Protein AF-A0A4V1V0Q3-F1 (afdb_monomer_lite)

Radius of gyration: 25.06 Å; chains: 1; bounding box: 58×35×68 Å

Foldseek 3Di:
DDDDDDDDDDDDPDDDPPDPPDPPPLQALVNLVVQLVVLVVQLVVLVVVLVCCVVPVVPVDPSVVSVVSNVVSVVSNVVSVVSNVVRPD

pLDDT: mean 82.6, std 20.21, range [35.03, 98.81]

Secondary structure (DSSP, 8-state):
----------------------------HHHHHHHHHHHHHHHHHHHHHHHHHHHHSTT-S-HHHHHHHHHHHH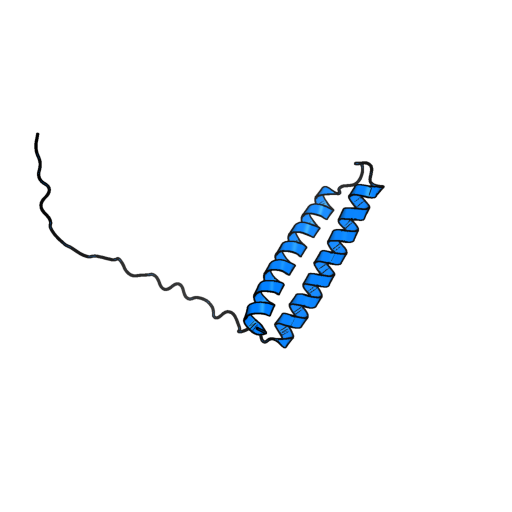HHHHHHHHHHHHHH-

Structure (mmCIF, N/CA/C/O backbone):
data_AF-A0A4V1V0Q3-F1
#
_entry.id   AF-A0A4V1V0Q3-F1
#
loop_
_atom_site.group_PDB
_atom_site.id
_atom_site.type_symbol
_atom_site.label_atom_id
_atom_site.label_alt_id
_atom_site.label_comp_id
_atom_site.label_asym_id
_atom_site.label_entity_id
_atom_site.label_seq_id
_atom_site.pdbx_PDB_ins_code
_atom_site.Cartn_x
_atom_site.Cartn_y
_atom_site.Cartn_z
_atom_site.occupancy
_atom_site.B_iso_or_equiv
_atom_site.auth_seq_id
_atom_site.auth_comp_id
_atom_site.auth_asym_id
_atom_site.auth_atom_id
_atom_site.pdbx_PDB_model_num
ATOM 1 N N . MET A 1 1 ? -45.088 -28.231 -38.301 1.00 35.03 1 MET A N 1
ATOM 2 C CA . MET A 1 1 ? -44.629 -27.657 -39.585 1.00 35.03 1 MET A CA 1
ATOM 3 C C . MET A 1 1 ? -43.113 -27.705 -39.606 1.00 35.03 1 MET A C 1
ATOM 5 O O . MET A 1 1 ? -42.489 -27.134 -38.727 1.00 35.03 1 MET A O 1
ATOM 9 N N . ASN A 1 2 ? -42.544 -28.454 -40.550 1.00 36.28 2 ASN A N 1
ATOM 10 C CA . ASN A 1 2 ? -41.103 -28.546 -40.773 1.00 36.28 2 ASN A CA 1
ATOM 11 C C . ASN A 1 2 ? -40.663 -27.359 -41.635 1.00 36.28 2 ASN A C 1
ATOM 13 O O . ASN A 1 2 ? -41.158 -27.233 -42.753 1.00 36.28 2 ASN A O 1
ATOM 17 N N . PHE A 1 3 ? -39.734 -26.529 -41.161 1.00 46.03 3 PHE A N 1
ATOM 18 C CA . PHE A 1 3 ? -39.065 -25.543 -42.011 1.00 46.03 3 PHE A CA 1
ATOM 19 C C . PHE A 1 3 ? -37.553 -25.694 -41.861 1.00 46.03 3 PHE A C 1
ATOM 21 O O . PHE A 1 3 ? -36.954 -25.298 -40.865 1.00 46.03 3 PHE A O 1
ATOM 28 N N . LYS A 1 4 ? -36.952 -26.354 -42.854 1.00 39.53 4 LYS A N 1
ATOM 29 C CA . LYS A 1 4 ? -35.503 -26.458 -43.017 1.00 39.53 4 LYS A CA 1
ATOM 30 C C . LYS A 1 4 ? -34.987 -25.072 -43.412 1.00 39.53 4 LYS A C 1
ATOM 32 O O . LYS A 1 4 ? -35.325 -24.592 -44.490 1.00 39.53 4 LYS A O 1
ATOM 37 N N . ILE A 1 5 ? -34.202 -24.430 -42.550 1.00 59.53 5 ILE A N 1
ATOM 38 C CA . ILE A 1 5 ? -33.522 -23.172 -42.876 1.00 59.53 5 ILE A CA 1
ATOM 39 C C . ILE A 1 5 ? -32.241 -23.537 -43.627 1.00 59.53 5 ILE A C 1
ATOM 41 O O . ILE A 1 5 ? -31.353 -24.199 -43.093 1.00 59.53 5 ILE A O 1
ATOM 45 N N . ALA A 1 6 ? -32.212 -23.166 -44.905 1.00 48.56 6 ALA A N 1
ATOM 46 C CA . ALA A 1 6 ? -31.075 -23.332 -45.789 1.00 48.56 6 ALA A CA 1
ATOM 47 C C . ALA A 1 6 ? -29.900 -22.450 -45.336 1.00 48.56 6 ALA A C 1
ATOM 49 O O . ALA A 1 6 ? -30.080 -21.293 -44.959 1.00 48.56 6 ALA A O 1
ATOM 50 N N . LEU A 1 7 ? -28.694 -23.016 -45.411 1.00 49.38 7 LEU A N 1
ATOM 51 C CA . LEU A 1 7 ? -27.426 -22.299 -45.339 1.00 49.38 7 LEU A CA 1
ATOM 52 C C . LEU A 1 7 ? -27.361 -21.250 -46.455 1.00 49.38 7 LEU A C 1
ATOM 54 O O . LEU A 1 7 ? -27.331 -21.600 -47.633 1.00 49.38 7 LEU A O 1
ATOM 58 N N . ALA A 1 8 ? -27.281 -19.978 -46.075 1.00 50.31 8 ALA A N 1
ATOM 59 C CA . ALA A 1 8 ? -26.811 -18.906 -46.939 1.00 50.31 8 ALA A CA 1
ATOM 60 C C . ALA A 1 8 ? -25.820 -18.049 -46.145 1.00 50.31 8 ALA A C 1
ATOM 62 O O . ALA A 1 8 ? -26.186 -17.277 -45.262 1.00 50.31 8 ALA A O 1
ATOM 63 N N . SER A 1 9 ? -24.542 -18.259 -46.443 1.00 52.44 9 SER A N 1
ATOM 64 C CA . SER A 1 9 ? -23.414 -17.473 -45.964 1.00 52.44 9 SER A CA 1
ATOM 65 C C . SER A 1 9 ? -23.528 -16.019 -46.418 1.00 52.44 9 SER A C 1
ATOM 67 O O . SER A 1 9 ? -23.523 -15.766 -47.618 1.00 52.44 9 SER A O 1
ATOM 69 N N . VAL A 1 10 ? -23.503 -15.069 -45.480 1.00 57.41 10 VAL A N 1
ATOM 70 C CA . VAL A 1 10 ? -22.906 -13.742 -45.696 1.00 57.41 10 VAL A CA 1
ATOM 71 C C . VAL A 1 10 ? -22.171 -13.357 -44.416 1.00 57.41 10 VAL A C 1
ATOM 73 O O . VAL A 1 10 ? -22.769 -13.017 -43.399 1.00 57.41 10 VAL A O 1
ATOM 76 N N . ALA A 1 11 ? -20.846 -13.466 -44.471 1.00 55.62 11 ALA A N 1
ATOM 77 C CA . ALA A 1 11 ? -19.953 -12.897 -43.481 1.00 55.62 11 ALA A CA 1
ATOM 78 C C . ALA A 1 11 ? -20.043 -11.367 -43.558 1.00 55.62 11 ALA A C 1
ATOM 80 O O . ALA A 1 11 ? -19.708 -10.774 -44.579 1.00 55.62 11 ALA A O 1
ATOM 81 N N . ALA A 1 12 ? -20.473 -10.734 -42.473 1.00 52.41 12 ALA A N 1
ATOM 82 C CA . ALA A 1 12 ? -20.335 -9.298 -42.277 1.00 52.41 12 ALA A CA 1
ATOM 83 C C . ALA A 1 12 ? -19.915 -9.054 -40.823 1.00 52.41 12 ALA A C 1
ATOM 85 O O . ALA A 1 12 ? -20.709 -8.647 -39.979 1.00 52.41 12 ALA A O 1
ATOM 86 N N . PHE A 1 13 ? -18.652 -9.368 -40.517 1.00 57.53 13 PHE A N 1
ATOM 87 C CA . PHE A 1 13 ? -18.008 -8.904 -39.290 1.00 57.53 13 PHE A CA 1
ATOM 88 C C . PHE A 1 13 ? -17.825 -7.391 -39.418 1.00 57.53 13 PHE A C 1
ATOM 90 O O . PHE A 1 13 ? -16.919 -6.911 -40.098 1.00 57.53 13 PHE A O 1
ATOM 97 N N . ALA A 1 14 ? -18.752 -6.645 -38.822 1.00 57.66 14 ALA A N 1
ATOM 98 C CA . ALA A 1 14 ? -18.692 -5.200 -38.751 1.00 57.66 14 ALA A CA 1
ATOM 99 C C . ALA A 1 14 ? -17.410 -4.769 -38.018 1.00 57.66 14 ALA A C 1
ATOM 101 O O . ALA A 1 14 ? -17.195 -5.096 -36.853 1.00 57.66 14 ALA A O 1
ATOM 102 N N . LEU A 1 15 ? -16.567 -4.078 -38.785 1.00 53.94 15 LEU A N 1
ATOM 103 C CA . LEU A 1 15 ? -15.457 -3.196 -38.429 1.00 53.94 15 LEU A CA 1
ATOM 104 C C . LEU A 1 15 ? -15.258 -2.965 -36.924 1.00 53.94 15 LEU A C 1
ATOM 106 O O . LEU A 1 15 ? -16.006 -2.242 -36.268 1.00 53.94 15 LEU A O 1
ATOM 110 N N . MET A 1 16 ? -14.163 -3.534 -36.422 1.00 54.97 16 MET A N 1
ATOM 111 C CA . MET A 1 16 ? -13.553 -3.178 -35.149 1.00 54.97 16 MET A CA 1
ATOM 112 C C . MET A 1 16 ? -13.283 -1.671 -35.128 1.00 54.97 16 MET A C 1
ATOM 114 O O . MET A 1 16 ? -12.449 -1.163 -35.879 1.00 54.97 16 MET A O 1
ATOM 118 N N . GLY A 1 17 ? -13.973 -0.953 -34.245 1.00 51.75 17 GLY A N 1
ATOM 119 C CA . GLY A 1 17 ? -13.532 0.363 -33.815 1.00 51.75 17 GLY A CA 1
ATOM 120 C C . GLY A 1 17 ? -12.217 0.198 -33.062 1.00 51.75 17 GLY A C 1
ATOM 121 O O . GLY A 1 17 ? -12.216 -0.190 -31.896 1.00 51.75 17 GLY A O 1
ATOM 122 N N . PHE A 1 18 ? -11.094 0.478 -33.721 1.00 58.66 18 PHE A N 1
ATOM 123 C CA . PHE A 1 18 ? -9.827 0.711 -33.041 1.00 58.66 18 PHE A CA 1
ATOM 124 C C . PHE A 1 18 ? -9.962 2.027 -32.277 1.00 58.66 18 PHE A C 1
ATOM 126 O O . PHE A 1 18 ? -9.656 3.103 -32.788 1.00 58.66 18 PHE A O 1
ATOM 133 N N . GLY A 1 19 ? -10.490 1.944 -31.055 1.00 53.03 19 GLY A N 1
ATOM 134 C CA . GLY A 1 19 ? -10.370 3.026 -30.094 1.00 53.03 19 GLY A CA 1
ATOM 135 C C . GLY A 1 19 ? -8.893 3.383 -29.987 1.00 53.03 19 GLY A C 1
ATOM 136 O O . GLY A 1 19 ? -8.054 2.504 -29.799 1.00 53.03 19 GLY A O 1
ATOM 137 N N . THR A 1 20 ? -8.568 4.659 -30.166 1.00 56.09 20 THR A N 1
ATOM 138 C CA . THR A 1 20 ? -7.214 5.179 -29.988 1.00 56.09 20 THR A CA 1
ATOM 139 C C . THR A 1 20 ? -6.799 4.926 -28.542 1.00 56.09 20 THR A C 1
ATOM 141 O O . THR A 1 20 ? -7.112 5.720 -27.650 1.00 56.09 20 THR A O 1
ATOM 144 N N . ALA A 1 21 ? -6.136 3.799 -28.289 1.00 57.88 21 ALA A N 1
ATOM 145 C CA . ALA A 1 21 ? -5.444 3.575 -27.038 1.00 57.88 21 ALA A CA 1
ATOM 146 C C . ALA A 1 21 ? -4.398 4.686 -26.944 1.00 57.88 21 ALA A C 1
ATOM 148 O O . ALA A 1 21 ? -3.457 4.734 -27.737 1.00 57.88 21 ALA A O 1
ATOM 149 N N . LYS A 1 22 ? -4.611 5.640 -26.030 1.00 46.75 22 LYS A N 1
ATOM 150 C CA . LYS A 1 22 ? -3.571 6.611 -25.692 1.00 46.75 22 LYS A CA 1
ATOM 151 C C . LYS A 1 22 ? -2.334 5.794 -25.317 1.00 46.75 22 LYS A C 1
ATOM 153 O O . LYS A 1 22 ? -2.489 4.868 -24.517 1.00 46.75 22 LYS A O 1
ATOM 158 N N . PRO A 1 23 ? -1.149 6.084 -25.880 1.00 49.47 23 PRO A N 1
ATOM 159 C CA . PRO A 1 23 ? 0.055 5.398 -25.456 1.00 49.47 23 PRO A CA 1
ATOM 160 C C . PRO A 1 23 ? 0.199 5.650 -23.957 1.00 49.47 23 PRO A C 1
ATOM 162 O O . PRO A 1 23 ? 0.363 6.790 -23.520 1.00 49.47 23 PRO A O 1
ATOM 165 N N . VAL A 1 24 ? 0.047 4.592 -23.161 1.00 58.72 24 VAL A N 1
ATOM 166 C CA . VAL A 1 24 ? 0.478 4.609 -21.769 1.00 58.72 24 VAL A CA 1
ATOM 167 C C . VAL A 1 24 ? 1.976 4.844 -21.858 1.00 58.72 24 VAL A C 1
ATOM 169 O O . VAL A 1 24 ? 2.677 4.048 -22.482 1.00 58.72 24 VAL A O 1
ATOM 172 N N . ALA A 1 25 ? 2.443 5.987 -21.351 1.00 60.50 25 ALA A N 1
ATOM 173 C CA . ALA A 1 25 ? 3.869 6.262 -21.286 1.00 60.50 25 ALA A CA 1
ATOM 174 C C . ALA A 1 25 ? 4.543 5.040 -20.653 1.00 60.50 25 ALA A C 1
ATOM 176 O O . ALA A 1 25 ? 4.101 4.580 -19.598 1.00 60.50 25 ALA A O 1
ATOM 177 N N . ALA A 1 26 ? 5.542 4.475 -21.334 1.00 65.50 26 ALA A N 1
ATOM 178 C CA . ALA A 1 26 ? 6.283 3.348 -20.797 1.00 65.50 26 ALA A CA 1
ATOM 179 C C . ALA A 1 26 ? 6.907 3.803 -19.473 1.00 65.50 26 ALA A C 1
ATOM 181 O O . ALA A 1 26 ? 7.751 4.697 -19.465 1.00 65.50 26 ALA A O 1
ATOM 182 N N . VAL A 1 27 ? 6.426 3.251 -18.359 1.00 76.19 27 VAL A N 1
ATOM 183 C CA . VAL A 1 27 ? 7.010 3.509 -17.044 1.00 76.19 27 VAL A CA 1
ATOM 184 C C . VAL A 1 27 ? 8.327 2.749 -17.011 1.00 76.19 27 VAL A C 1
ATOM 186 O O . VAL A 1 27 ? 8.34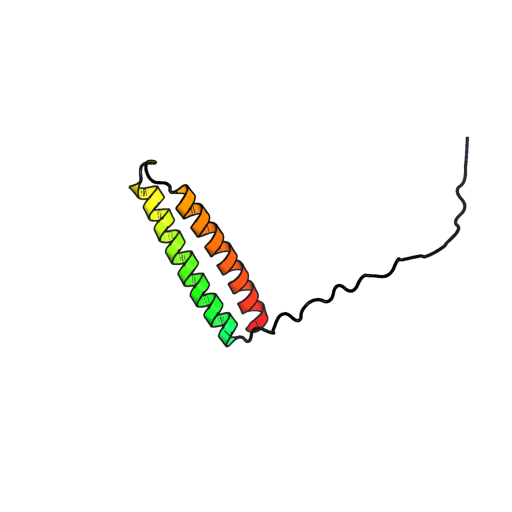4 1.534 -17.198 1.00 76.19 27 VAL A O 1
ATOM 189 N N . ASP A 1 28 ? 9.430 3.460 -16.822 1.00 92.00 28 ASP A N 1
ATOM 190 C CA . ASP A 1 28 ? 10.739 2.851 -16.652 1.00 92.00 28 ASP A CA 1
ATOM 191 C C . ASP A 1 28 ? 10.878 2.256 -15.245 1.00 92.00 28 ASP A C 1
ATOM 193 O O . ASP A 1 28 ? 10.215 2.676 -14.290 1.00 92.00 28 ASP A O 1
ATOM 197 N N . CYS A 1 29 ? 11.749 1.254 -15.108 1.00 95.81 29 CYS A N 1
ATOM 198 C CA . CYS A 1 29 ? 11.910 0.542 -13.843 1.00 95.81 29 CYS A CA 1
ATOM 199 C C . CYS A 1 29 ? 12.198 1.465 -12.635 1.00 95.81 29 CYS A C 1
ATOM 201 O O . CYS A 1 29 ? 11.561 1.274 -11.599 1.00 95.81 29 CYS A O 1
ATOM 203 N N . PRO A 1 30 ? 13.067 2.497 -12.723 1.00 96.12 30 PRO A N 1
ATOM 204 C CA . PRO A 1 30 ? 13.295 3.424 -11.611 1.00 96.12 30 PRO A CA 1
ATOM 205 C C . PRO A 1 30 ? 12.024 4.135 -11.124 1.00 96.12 30 PRO A C 1
ATOM 207 O O . PRO A 1 30 ? 11.768 4.193 -9.918 1.00 96.12 30 PRO A O 1
ATOM 210 N N . SER A 1 31 ? 11.191 4.631 -12.042 1.00 95.25 31 SER A N 1
ATOM 211 C CA . SER A 1 31 ? 9.926 5.287 -11.691 1.00 95.25 31 SER A CA 1
ATOM 212 C C . SER A 1 31 ? 8.917 4.297 -11.108 1.00 95.25 31 SER A C 1
ATOM 214 O O . SER A 1 31 ? 8.212 4.618 -10.145 1.00 95.25 31 SER A O 1
ATOM 216 N N . ALA A 1 32 ? 8.864 3.077 -11.651 1.00 96.19 32 ALA A N 1
ATOM 217 C CA . ALA A 1 32 ? 8.005 2.014 -11.136 1.00 96.19 32 ALA A CA 1
ATOM 218 C C . ALA A 1 32 ? 8.423 1.575 -9.722 1.00 96.19 32 ALA A C 1
ATOM 220 O O . ALA A 1 32 ? 7.563 1.401 -8.860 1.00 96.19 32 ALA A O 1
ATOM 221 N N . ALA A 1 33 ? 9.729 1.458 -9.460 1.00 97.38 33 ALA A N 1
ATOM 222 C CA . ALA A 1 33 ? 10.288 1.154 -8.143 1.00 97.38 33 ALA A CA 1
ATOM 223 C C . ALA A 1 33 ? 9.939 2.240 -7.120 1.00 97.38 33 ALA A C 1
ATOM 225 O O . ALA A 1 33 ? 9.405 1.938 -6.057 1.00 97.38 33 ALA A O 1
ATOM 226 N N . SER A 1 34 ? 10.130 3.513 -7.479 1.00 97.50 34 SER A N 1
ATOM 227 C CA . SER A 1 34 ? 9.733 4.629 -6.616 1.00 97.50 34 SER A CA 1
ATOM 228 C C . SER A 1 34 ? 8.229 4.620 -6.313 1.00 97.50 34 SER A C 1
ATOM 230 O O . SER A 1 34 ? 7.824 4.787 -5.162 1.00 97.50 34 SER A O 1
ATOM 232 N N . SER A 1 35 ? 7.391 4.363 -7.322 1.00 97.50 35 SER A N 1
ATOM 233 C CA . SER A 1 35 ? 5.936 4.264 -7.141 1.00 97.50 35 SER A CA 1
ATOM 234 C C . SER A 1 35 ? 5.545 3.102 -6.224 1.00 97.50 35 SER A C 1
ATOM 236 O O . SER A 1 35 ? 4.674 3.258 -5.367 1.00 97.50 35 SER A O 1
ATOM 238 N N . TYR A 1 36 ? 6.212 1.953 -6.366 1.00 97.94 36 TYR A N 1
ATOM 239 C CA . TYR A 1 36 ? 6.042 0.796 -5.490 1.00 97.94 36 TYR A CA 1
ATOM 240 C C . TYR A 1 36 ? 6.392 1.129 -4.037 1.00 97.94 36 TYR A C 1
ATOM 242 O O . TYR A 1 36 ? 5.583 0.866 -3.145 1.00 97.94 36 TYR A O 1
ATOM 250 N N . ASP A 1 37 ? 7.539 1.762 -3.789 1.00 98.38 37 ASP A N 1
ATOM 251 C CA . ASP A 1 37 ? 7.985 2.118 -2.437 1.00 98.38 37 ASP A CA 1
ATOM 252 C C . ASP A 1 37 ? 7.030 3.110 -1.757 1.00 98.38 37 ASP A C 1
ATOM 254 O O . ASP A 1 37 ? 6.677 2.955 -0.578 1.00 98.38 37 ASP A O 1
ATOM 258 N N . LEU A 1 38 ? 6.556 4.105 -2.513 1.00 98.38 38 LEU A N 1
ATOM 259 C CA . LEU A 1 38 ? 5.561 5.069 -2.047 1.00 98.38 38 LEU A CA 1
ATOM 260 C C . LEU A 1 38 ? 4.237 4.381 -1.699 1.00 98.38 38 LEU A C 1
ATOM 262 O O . LEU A 1 38 ? 3.697 4.605 -0.611 1.00 98.38 38 LEU A O 1
ATOM 266 N N . ALA A 1 39 ? 3.724 3.523 -2.583 1.00 98.50 39 ALA A N 1
ATOM 267 C CA . ALA A 1 39 ? 2.464 2.824 -2.356 1.00 98.50 39 ALA A CA 1
ATOM 268 C C . ALA A 1 39 ? 2.565 1.809 -1.202 1.00 98.50 39 ALA A C 1
ATOM 270 O O . ALA A 1 39 ? 1.655 1.732 -0.376 1.00 98.50 39 ALA A O 1
ATOM 271 N N . SER A 1 40 ? 3.697 1.108 -1.077 1.00 98.75 40 SER A N 1
ATOM 272 C CA . SER A 1 40 ? 4.017 0.197 0.033 1.00 98.75 40 SER A CA 1
ATOM 273 C C . SER A 1 40 ? 4.009 0.922 1.385 1.00 98.75 40 SER A C 1
ATOM 275 O O . SER A 1 40 ? 3.365 0.495 2.353 1.00 98.75 40 SER A O 1
ATOM 277 N N . SER A 1 41 ? 4.654 2.089 1.440 1.00 98.56 41 SER A N 1
ATOM 278 C CA . SER A 1 41 ? 4.643 2.953 2.625 1.00 98.56 41 SER A CA 1
ATOM 279 C C . SER A 1 41 ? 3.233 3.473 2.928 1.00 98.56 41 SER A C 1
ATOM 281 O O . SER A 1 41 ? 2.805 3.512 4.088 1.00 98.56 41 SER A O 1
ATOM 283 N N . GLY A 1 42 ? 2.483 3.835 1.884 1.00 98.38 42 GLY A N 1
ATOM 284 C CA . GLY A 1 42 ? 1.103 4.303 1.967 1.00 98.38 42 GLY A CA 1
ATOM 285 C C . GLY A 1 42 ? 0.160 3.263 2.569 1.00 98.38 42 GLY A C 1
ATOM 286 O O . GLY A 1 42 ? -0.506 3.552 3.570 1.00 98.38 42 GLY A O 1
ATOM 287 N N . VAL A 1 43 ? 0.128 2.048 2.014 1.00 98.81 43 VAL A N 1
ATOM 288 C CA . VAL A 1 43 ? -0.739 0.965 2.505 1.00 98.81 43 VAL A CA 1
ATOM 289 C C . VAL A 1 43 ? -0.376 0.570 3.937 1.00 98.81 43 VAL A C 1
ATOM 291 O O . VAL A 1 43 ? -1.268 0.452 4.778 1.00 98.81 43 VAL A O 1
ATOM 294 N N . SER A 1 44 ? 0.917 0.503 4.269 1.00 98.75 44 SER A N 1
ATOM 295 C CA . SER A 1 44 ? 1.392 0.203 5.629 1.00 98.75 44 SER A CA 1
ATOM 296 C C . SER A 1 44 ? 0.935 1.254 6.648 1.00 98.75 44 SER A C 1
ATOM 298 O O . SER A 1 44 ? 0.427 0.926 7.725 1.00 98.75 44 SER A O 1
ATOM 300 N N . SER A 1 45 ? 1.053 2.539 6.300 1.00 98.44 45 SER A N 1
ATOM 301 C CA . SER A 1 45 ? 0.614 3.655 7.148 1.00 98.44 45 SER A CA 1
ATOM 302 C C . SER A 1 45 ? -0.901 3.646 7.378 1.00 98.44 45 SER A C 1
ATOM 304 O O . SER A 1 45 ? -1.367 3.811 8.512 1.00 98.44 45 SER A O 1
ATOM 306 N N . ARG A 1 46 ? -1.693 3.407 6.323 1.00 98.38 46 ARG A N 1
ATOM 307 C CA . ARG A 1 46 ? -3.159 3.323 6.427 1.00 98.38 46 ARG A CA 1
ATOM 308 C C . ARG A 1 46 ? -3.612 2.107 7.222 1.00 98.38 46 ARG A C 1
ATOM 310 O O . ARG A 1 46 ? -4.530 2.239 8.028 1.00 98.38 46 ARG A O 1
ATOM 317 N N . LEU A 1 47 ? -2.940 0.967 7.064 1.00 98.50 47 LEU A N 1
ATOM 318 C CA . LEU A 1 47 ? -3.240 -0.240 7.829 1.00 98.50 47 LEU A CA 1
ATOM 319 C C . LEU A 1 47 ? -3.040 0.002 9.325 1.00 98.50 47 LEU A C 1
ATOM 321 O O . LEU A 1 47 ? -3.916 -0.329 10.121 1.00 98.50 47 LEU A O 1
ATOM 325 N N . ARG A 1 48 ? -1.936 0.657 9.708 1.00 97.88 48 ARG A N 1
ATOM 326 C CA . ARG A 1 48 ? -1.672 1.012 11.108 1.00 97.88 48 ARG A CA 1
ATOM 3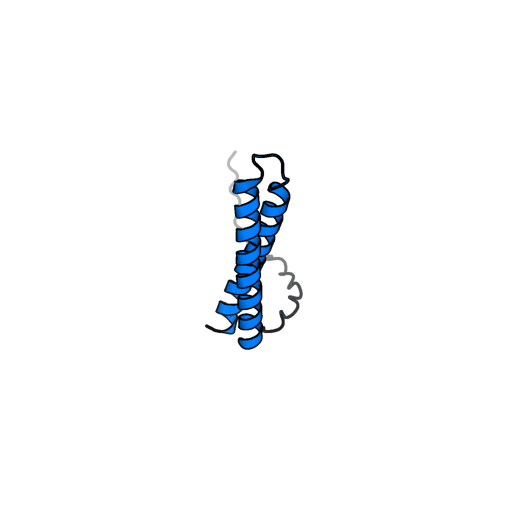27 C C . ARG A 1 48 ? -2.758 1.919 11.686 1.00 97.88 48 ARG A C 1
ATOM 329 O O . ARG A 1 48 ? -3.225 1.666 12.791 1.00 97.88 48 ARG A O 1
ATOM 336 N N . ARG A 1 49 ? -3.187 2.948 10.947 1.00 95.94 49 ARG A N 1
ATOM 337 C CA . ARG A 1 49 ? -4.256 3.865 11.388 1.00 95.94 49 ARG A CA 1
ATOM 338 C C . ARG A 1 49 ? -5.588 3.149 11.574 1.00 95.94 49 ARG A C 1
ATOM 340 O O . ARG A 1 49 ? -6.218 3.315 12.616 1.00 95.94 49 ARG A O 1
ATOM 347 N N . TYR A 1 50 ? -5.981 2.325 10.605 1.00 96.44 50 TYR A N 1
ATOM 348 C CA . TYR A 1 50 ? -7.191 1.517 10.711 1.00 96.44 50 TYR A CA 1
ATOM 349 C C . TYR A 1 50 ? -7.120 0.561 11.910 1.00 96.44 50 TYR A C 1
ATOM 351 O O . TYR A 1 50 ? -8.040 0.540 12.724 1.00 96.44 50 TYR A O 1
ATOM 359 N N . SER A 1 51 ? -5.998 -0.151 12.075 1.00 96.56 51 SER A N 1
ATOM 360 C CA . SER A 1 51 ? -5.766 -1.061 13.203 1.00 96.56 51 SER A CA 1
ATOM 361 C C . SER A 1 51 ? -5.863 -0.348 14.552 1.00 96.56 51 SER A C 1
ATOM 363 O O . SER A 1 51 ? -6.499 -0.860 15.471 1.00 96.56 51 SER A O 1
ATOM 365 N N . SER A 1 52 ? -5.263 0.837 14.686 1.00 95.31 52 SER A N 1
ATOM 366 C CA . SER A 1 52 ? -5.398 1.658 15.892 1.00 95.31 52 SER A CA 1
ATOM 367 C C . SER A 1 52 ? -6.855 2.051 16.135 1.00 95.31 52 SER A C 1
ATOM 369 O O . SER A 1 52 ? -7.341 1.886 17.248 1.00 95.31 52 SER A O 1
ATOM 371 N N . CYS A 1 53 ? -7.574 2.505 15.106 1.00 95.81 53 CYS A N 1
ATOM 372 C CA . CYS A 1 53 ? -8.974 2.901 15.245 1.00 95.81 53 CYS A CA 1
ATOM 373 C C . CYS A 1 53 ? -9.839 1.751 15.773 1.00 95.81 53 CYS A C 1
ATOM 375 O O . CYS A 1 53 ? -10.530 1.904 16.777 1.00 95.81 53 CYS A O 1
ATOM 377 N N . VAL A 1 54 ? -9.765 0.564 15.163 1.00 95.12 54 VAL A N 1
ATOM 378 C CA . VAL A 1 54 ? -10.588 -0.577 15.606 1.00 95.12 54 VAL A CA 1
ATOM 379 C C . VAL A 1 54 ? -10.212 -1.072 17.003 1.00 95.12 54 VAL A C 1
ATOM 381 O O . VAL A 1 54 ? -11.069 -1.582 17.715 1.00 95.12 54 VAL A O 1
ATOM 384 N N . THR A 1 55 ? -8.953 -0.892 17.409 1.00 95.00 55 THR A N 1
ATOM 385 C CA . THR A 1 55 ? -8.472 -1.309 18.734 1.00 95.00 55 THR A CA 1
ATOM 386 C C . THR A 1 55 ? -8.930 -0.352 19.834 1.00 95.00 55 THR A C 1
ATOM 388 O O . THR A 1 55 ? -9.310 -0.803 2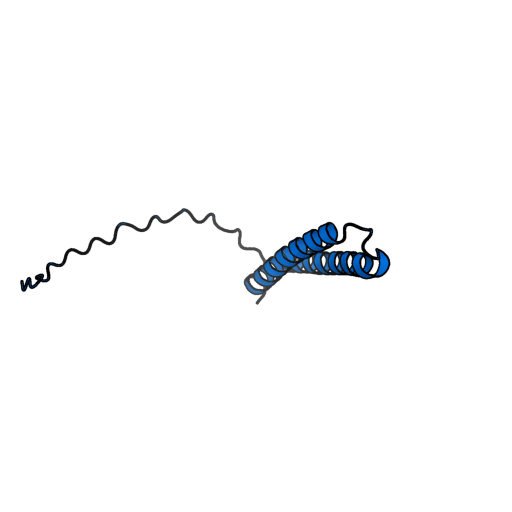0.911 1.00 95.00 55 THR A O 1
ATOM 391 N N . TYR A 1 56 ? -8.885 0.961 19.587 1.00 92.56 56 TYR A N 1
ATOM 392 C CA . TYR A 1 56 ? -9.045 1.972 20.639 1.00 92.56 56 TYR A CA 1
ATOM 393 C C . TYR A 1 56 ? -10.386 2.708 20.621 1.00 92.56 56 TYR A C 1
ATOM 395 O O . TYR A 1 56 ? -10.777 3.249 21.650 1.00 92.56 56 TYR A O 1
ATOM 403 N N . SER A 1 57 ? -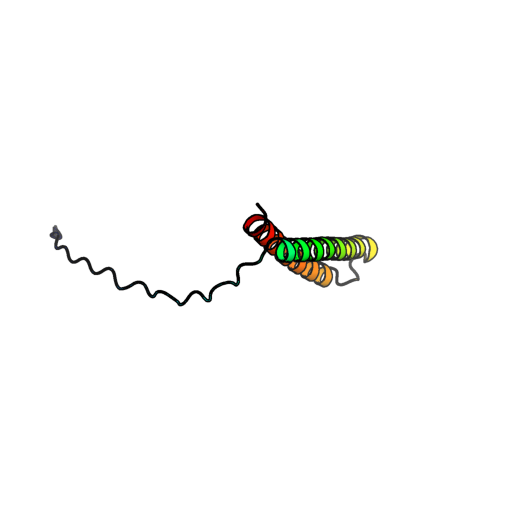11.108 2.717 19.499 1.00 89.19 57 SER A N 1
ATOM 404 C CA . SER A 1 57 ? -12.347 3.499 19.373 1.00 89.19 57 SER A CA 1
ATOM 405 C C . SER A 1 57 ? -13.498 2.992 20.241 1.00 89.19 57 SER A C 1
ATOM 407 O O . SER A 1 57 ? -14.435 3.740 20.523 1.00 89.19 57 SER A O 1
ATOM 409 N N . ALA A 1 58 ? -13.483 1.704 20.606 1.00 81.25 58 ALA A N 1
ATOM 410 C CA . ALA A 1 58 ? -14.618 1.008 21.219 1.00 81.25 58 ALA A CA 1
ATOM 411 C C . ALA A 1 58 ? -15.949 1.228 20.459 1.00 81.25 58 ALA A C 1
ATOM 413 O O . ALA A 1 58 ? -17.020 1.231 21.062 1.00 81.25 58 ALA A O 1
ATOM 414 N N . GLY A 1 59 ? -15.880 1.438 19.136 1.00 77.94 59 GLY A N 1
ATOM 415 C CA . GLY A 1 59 ? -17.042 1.714 18.286 1.00 77.94 59 GLY A CA 1
ATOM 416 C C . GLY A 1 59 ? -17.511 3.175 18.255 1.00 77.94 59 GLY A C 1
ATOM 417 O O . GLY A 1 59 ? -18.539 3.444 17.640 1.00 77.94 59 GLY A O 1
ATOM 418 N N . ASN A 1 60 ? -16.787 4.111 18.880 1.00 82.12 60 ASN A N 1
ATOM 419 C CA . ASN A 1 60 ? -17.164 5.532 18.934 1.00 82.12 60 ASN A CA 1
ATOM 420 C C . ASN A 1 60 ? -16.505 6.402 17.849 1.00 82.12 60 ASN A C 1
ATOM 422 O O . ASN A 1 60 ? -17.008 7.482 17.552 1.00 82.12 60 ASN A O 1
ATOM 426 N N . ASP A 1 61 ? -15.408 5.937 17.245 1.00 84.00 61 ASP A N 1
ATOM 427 C CA . ASP A 1 61 ? -14.733 6.636 16.147 1.00 84.00 61 ASP A CA 1
ATOM 428 C C . ASP A 1 61 ? -15.215 6.111 14.789 1.00 84.00 61 ASP A C 1
ATOM 430 O O . ASP A 1 61 ? -15.536 4.929 14.634 1.00 84.00 61 ASP A O 1
ATOM 434 N N . ASP A 1 62 ? -15.195 6.969 13.765 1.00 87.19 62 ASP A N 1
ATOM 435 C CA . ASP A 1 62 ? -15.495 6.588 12.381 1.00 87.19 62 ASP A CA 1
ATOM 436 C C . ASP A 1 62 ? -14.342 5.775 11.753 1.00 87.19 62 ASP A C 1
ATOM 438 O O . ASP A 1 62 ? -13.614 6.217 10.856 1.00 87.19 62 ASP A O 1
ATOM 442 N N . CYS A 1 63 ? -14.177 4.534 12.217 1.00 94.81 63 CYS A N 1
ATOM 443 C CA . CYS A 1 63 ? -13.223 3.589 11.640 1.00 94.81 63 CYS A CA 1
ATOM 444 C C . CYS A 1 63 ? -13.616 3.147 10.226 1.00 94.81 63 CYS A C 1
ATOM 446 O O . CYS A 1 63 ? -12.770 2.625 9.495 1.00 94.81 63 CYS A O 1
ATOM 448 N N . TYR A 1 64 ? -14.863 3.385 9.806 1.00 94.12 64 TYR A N 1
ATOM 449 C CA . TYR A 1 64 ? -15.285 3.151 8.430 1.00 94.12 64 TYR A CA 1
ATOM 450 C C . TYR A 1 64 ? -14.548 4.089 7.467 1.00 94.12 64 TYR A C 1
ATOM 452 O O . TYR A 1 64 ? -14.042 3.627 6.441 1.00 94.12 64 TYR A O 1
ATOM 460 N N . SER A 1 65 ? -14.386 5.368 7.809 1.00 94.94 65 SER A N 1
ATOM 461 C CA . SER A 1 65 ? -13.567 6.296 7.019 1.00 94.94 65 SER A CA 1
ATOM 462 C C . SER A 1 65 ? -12.104 5.849 6.898 1.00 94.94 65 SER A C 1
ATOM 464 O O . SER A 1 65 ? -11.539 5.878 5.799 1.00 94.94 65 SER A O 1
ATOM 466 N N . GLU A 1 66 ? -11.483 5.368 7.980 1.00 95.88 66 GLU A N 1
ATOM 467 C CA . GLU A 1 66 ? -10.116 4.819 7.920 1.00 95.88 66 GLU A CA 1
ATOM 468 C C . GLU A 1 66 ? -10.046 3.534 7.083 1.00 95.88 66 GLU A C 1
ATOM 470 O O . GLU A 1 66 ? -9.129 3.374 6.274 1.00 95.88 66 GLU A O 1
ATOM 475 N N . PHE A 1 67 ? -11.053 2.664 7.172 1.00 96.50 67 PHE A N 1
ATOM 476 C CA . PHE A 1 67 ? -11.155 1.481 6.319 1.00 96.50 67 PHE A CA 1
ATOM 477 C C . PHE A 1 67 ? -11.281 1.847 4.834 1.00 96.50 67 PHE A C 1
ATOM 479 O O . PHE A 1 67 ? -10.621 1.255 3.978 1.00 96.50 67 PHE A O 1
ATOM 486 N N . ARG A 1 68 ? -12.089 2.861 4.494 1.00 97.94 68 ARG A N 1
ATOM 487 C CA . ARG A 1 68 ? -12.208 3.368 3.115 1.00 97.94 68 ARG A CA 1
ATOM 488 C C . ARG A 1 68 ? -10.870 3.883 2.588 1.00 97.94 68 ARG A C 1
ATOM 490 O O . ARG A 1 68 ? -10.532 3.595 1.441 1.00 97.94 68 ARG A O 1
ATOM 497 N N . ARG A 1 69 ? -10.104 4.594 3.419 1.00 97.56 69 ARG A N 1
ATOM 498 C CA . ARG A 1 69 ? -8.757 5.079 3.076 1.00 97.56 69 ARG A CA 1
ATOM 499 C C . ARG A 1 69 ? -7.767 3.930 2.883 1.00 97.56 69 ARG A C 1
ATOM 501 O O . ARG A 1 69 ? -6.986 3.977 1.937 1.00 97.56 69 ARG A O 1
ATOM 508 N N . LEU A 1 70 ? -7.820 2.898 3.727 1.00 98.44 70 LEU A N 1
ATOM 509 C CA . LEU A 1 70 ? -7.006 1.690 3.569 1.00 98.44 70 LEU A CA 1
ATOM 510 C C . LEU A 1 70 ? -7.301 0.982 2.243 1.00 98.44 70 LEU A C 1
ATOM 512 O O . LEU A 1 70 ? -6.365 0.677 1.514 1.00 98.44 70 LEU A O 1
ATOM 516 N N . LYS A 1 71 ? -8.575 0.792 1.884 1.00 98.56 71 LYS A N 1
ATOM 517 C CA . LYS A 1 71 ? -8.943 0.172 0.599 1.00 98.56 71 LYS A CA 1
ATOM 518 C C . LYS A 1 71 ? -8.428 0.948 -0.612 1.00 98.56 71 LYS A C 1
ATOM 520 O O . LYS A 1 71 ? -8.006 0.335 -1.583 1.00 98.56 71 LYS A O 1
ATOM 525 N N . SER A 1 72 ? -8.457 2.280 -0.556 1.00 98.44 72 SER A N 1
ATOM 526 C CA . SER A 1 72 ? -7.872 3.105 -1.620 1.00 98.44 72 SER A CA 1
ATOM 527 C C . SER A 1 72 ? -6.366 2.860 -1.737 1.00 98.44 72 SER A C 1
ATOM 529 O O . SER A 1 72 ? -5.887 2.559 -2.820 1.00 98.44 72 SER A O 1
ATOM 531 N N . ALA A 1 73 ? -5.639 2.907 -0.615 1.00 98.62 73 ALA A N 1
ATOM 532 C CA . ALA A 1 73 ? -4.194 2.676 -0.610 1.00 98.62 73 ALA A CA 1
ATOM 533 C C . ALA A 1 73 ? -3.813 1.243 -1.023 1.00 98.62 73 ALA A C 1
ATOM 535 O O . ALA A 1 73 ? -2.765 1.038 -1.625 1.00 98.62 73 ALA A O 1
ATOM 536 N N . GLN A 1 74 ? -4.659 0.254 -0.720 1.00 98.69 74 GLN A N 1
ATOM 537 C CA . GLN A 1 74 ? -4.490 -1.112 -1.209 1.00 98.69 74 GLN A CA 1
ATOM 538 C C . GLN A 1 74 ? -4.587 -1.167 -2.739 1.00 98.69 74 GLN A C 1
ATOM 540 O O . GLN A 1 74 ? -3.718 -1.764 -3.365 1.00 98.69 74 GLN A O 1
ATOM 545 N N . ALA A 1 75 ? -5.596 -0.528 -3.340 1.00 98.56 75 ALA A N 1
ATOM 546 C CA . ALA A 1 75 ? -5.733 -0.485 -4.796 1.00 98.56 75 ALA A CA 1
ATOM 547 C C . ALA A 1 75 ? -4.524 0.202 -5.459 1.00 98.56 75 ALA A C 1
ATOM 549 O O . ALA A 1 75 ? -3.994 -0.304 -6.447 1.00 98.56 75 ALA A O 1
ATOM 550 N N . ASP A 1 76 ? -4.034 1.302 -4.878 1.00 98.19 76 ASP A N 1
ATOM 551 C CA . ASP A 1 76 ? -2.822 1.981 -5.355 1.00 98.19 76 ASP A CA 1
ATOM 552 C C . ASP A 1 76 ? -1.592 1.060 -5.277 1.00 98.19 76 ASP A C 1
ATOM 554 O O . ASP A 1 76 ? -0.786 1.003 -6.208 1.00 98.19 76 ASP A O 1
ATOM 558 N N . PHE A 1 77 ? -1.460 0.295 -4.190 1.00 98.62 77 PHE A N 1
ATOM 559 C CA . PHE A 1 77 ? -0.379 -0.675 -4.024 1.00 98.62 77 PHE A CA 1
ATOM 560 C C . PHE A 1 77 ? -0.465 -1.833 -5.024 1.00 98.62 77 PHE A C 1
ATOM 562 O O . PHE A 1 77 ? 0.549 -2.193 -5.619 1.00 98.62 77 PHE A O 1
ATOM 569 N N . GLU A 1 78 ? -1.655 -2.380 -5.275 1.00 98.44 78 GLU A N 1
ATOM 570 C CA . GLU A 1 78 ? -1.873 -3.427 -6.283 1.00 98.44 78 GLU A CA 1
ATOM 571 C C . GLU A 1 78 ? -1.467 -2.952 -7.687 1.00 98.44 78 GLU A C 1
ATOM 573 O O . GLU A 1 78 ? -0.754 -3.662 -8.404 1.00 98.44 78 GLU A O 1
ATOM 578 N N . LEU A 1 79 ? -1.838 -1.722 -8.055 1.00 97.25 79 LEU A N 1
ATOM 579 C CA . LEU A 1 79 ? -1.421 -1.109 -9.317 1.00 97.25 79 LEU A CA 1
ATOM 580 C C . LEU A 1 79 ? 0.098 -0.910 -9.382 1.00 97.25 79 LEU A C 1
ATOM 582 O O . LEU A 1 79 ? 0.711 -1.219 -10.406 1.00 97.25 79 LEU A O 1
ATOM 586 N N . ALA A 1 80 ? 0.720 -0.444 -8.299 1.00 97.25 80 ALA A N 1
ATOM 587 C CA . ALA A 1 80 ? 2.165 -0.246 -8.245 1.00 97.25 80 ALA A CA 1
ATOM 588 C C . ALA A 1 80 ? 2.940 -1.573 -8.342 1.00 97.25 80 ALA A C 1
ATOM 590 O O . ALA A 1 80 ? 3.958 -1.636 -9.030 1.00 97.25 80 ALA A O 1
ATOM 591 N N . VAL A 1 81 ? 2.436 -2.656 -7.737 1.00 97.75 81 VAL A N 1
ATOM 592 C CA . VAL A 1 81 ? 2.990 -4.016 -7.887 1.00 97.75 81 VAL A CA 1
ATOM 593 C C . VAL A 1 81 ? 2.954 -4.454 -9.351 1.00 97.75 81 VAL A C 1
ATOM 595 O O . VAL A 1 81 ? 3.952 -4.963 -9.863 1.00 97.75 81 VAL A O 1
ATOM 598 N N . MET A 1 82 ? 1.823 -4.269 -10.037 1.00 96.62 82 MET A N 1
ATOM 599 C CA . MET A 1 82 ? 1.708 -4.608 -11.460 1.00 96.62 82 M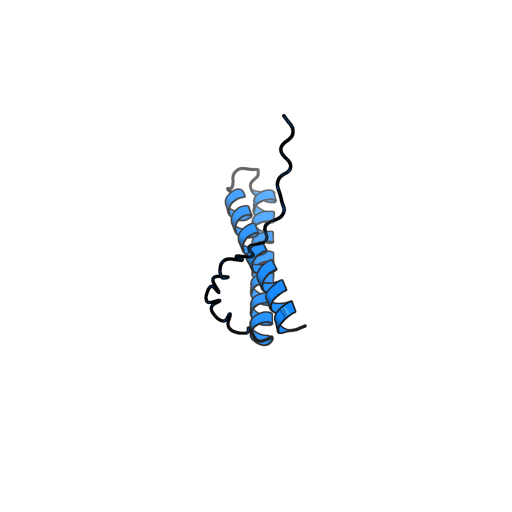ET A CA 1
ATOM 600 C C . MET A 1 82 ? 2.654 -3.768 -12.324 1.00 96.62 82 MET A C 1
ATOM 602 O O . MET A 1 82 ? 3.317 -4.311 -13.209 1.00 96.62 82 MET A O 1
ATOM 606 N N . GLY A 1 83 ? 2.741 -2.463 -12.048 1.00 95.06 83 GLY A N 1
ATOM 607 C CA . GLY A 1 83 ? 3.651 -1.549 -12.737 1.00 95.06 83 GLY A CA 1
ATOM 608 C C . GLY A 1 83 ? 5.111 -1.959 -12.567 1.00 95.06 83 GLY A C 1
ATOM 609 O O . GLY A 1 83 ? 5.831 -2.079 -13.553 1.00 95.06 83 GLY A O 1
ATOM 610 N N . TYR A 1 84 ? 5.523 -2.274 -11.338 1.00 96.06 84 TYR A N 1
ATOM 611 C CA . TYR A 1 84 ? 6.868 -2.762 -11.040 1.00 96.06 84 TYR A CA 1
ATOM 612 C C . TYR A 1 84 ? 7.189 -4.058 -11.784 1.00 96.06 84 TYR A C 1
ATOM 614 O O . TYR A 1 84 ? 8.208 -4.137 -12.462 1.00 96.06 84 TYR A O 1
ATOM 622 N N . LYS A 1 85 ? 6.298 -5.057 -11.727 1.00 95.88 85 LYS A N 1
ATOM 623 C CA . LYS A 1 85 ? 6.487 -6.330 -12.442 1.00 95.88 85 LYS A CA 1
ATOM 624 C C . LYS A 1 85 ? 6.609 -6.144 -13.950 1.00 95.88 85 LYS A C 1
ATOM 626 O O . LYS A 1 85 ? 7.373 -6.850 -14.577 1.00 95.88 85 LYS A O 1
ATOM 631 N N . THR A 1 86 ? 5.861 -5.206 -14.522 1.00 94.31 86 THR A N 1
ATOM 632 C CA . THR A 1 86 ? 5.886 -4.954 -15.970 1.00 94.31 86 THR A CA 1
ATOM 633 C C . THR A 1 86 ? 7.147 -4.200 -16.400 1.00 94.31 86 THR A C 1
ATOM 635 O O . THR A 1 86 ? 7.639 -4.410 -17.503 1.00 94.31 86 THR A O 1
ATOM 638 N N . ALA A 1 87 ? 7.650 -3.293 -15.558 1.00 94.88 87 ALA A N 1
ATOM 639 C CA . ALA A 1 87 ? 8.764 -2.411 -15.898 1.00 94.88 87 ALA A CA 1
ATOM 640 C C . ALA A 1 87 ? 10.145 -2.966 -15.505 1.00 94.88 87 ALA A C 1
ATOM 642 O O . ALA A 1 87 ? 11.143 -2.564 -16.100 1.00 94.88 87 ALA A O 1
ATOM 643 N N . CYS A 1 88 ? 10.216 -3.831 -14.488 1.00 92.25 88 CYS A N 1
ATOM 644 C CA . CYS A 1 88 ? 11.467 -4.264 -13.854 1.00 92.25 88 CYS A CA 1
ATOM 645 C C . CYS A 1 88 ? 11.755 -5.771 -13.931 1.00 92.25 88 CYS A C 1
ATOM 647 O O . CYS A 1 88 ? 12.871 -6.167 -13.588 1.00 92.25 88 CYS A O 1
ATOM 649 N N . GLN A 1 89 ? 10.775 -6.606 -14.289 1.00 82.62 89 GLN A N 1
ATOM 650 C CA . GLN A 1 89 ? 10.906 -8.069 -14.366 1.00 82.62 89 GLN A CA 1
ATOM 651 C C . GLN A 1 89 ? 10.631 -8.553 -15.786 1.00 82.62 89 GLN A C 1
ATOM 653 O O . GLN A 1 89 ? 11.246 -9.577 -16.157 1.00 82.62 89 GLN A O 1
#

Sequence (89 aa):
MNFKIALASVAAFALMGFGTAKPVAAVDCPSAASSYDLASSGVSSRLRRYSSCVTYSAGNDDCYSEFRRLKSAQADFELAVMGYKTACQ